Protein AF-A0A2K6KKN5-F1 (afdb_monomer_lite)

pLDDT: mean 89.28, std 4.83, range [72.44, 94.44]

InterPro domains:
  IPR012606 Small ribosomal subunit protein uS15, N-terminal [PF08069] (1-50)
  IPR012606 Small ribosomal subunit protein uS15, N-terminal [SM01386] (1-50)
  IPR023029 Small ribosomal subunit protein uS15, archaea/eukaryota [PTHR11885] (1-50)

Structure (mmCIF, N/CA/C/O backbone):
data_AF-A0A2K6KKN5-F1
#
_entry.id   AF-A0A2K6KKN5-F1
#
loop_
_atom_site.group_PDB
_atom_site.id
_atom_site.type_symbol
_atom_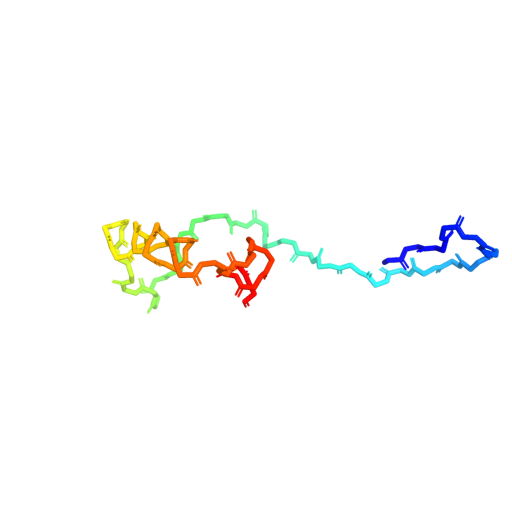site.label_atom_id
_atom_site.label_alt_id
_atom_site.label_comp_id
_atom_site.label_asym_id
_atom_site.label_entity_id
_atom_site.label_seq_id
_atom_site.pdbx_PDB_ins_code
_atom_site.Cartn_x
_atom_site.Cartn_y
_atom_site.Cartn_z
_atom_site.occupancy
_atom_site.B_iso_or_equiv
_atom_site.auth_seq_id
_atom_site.auth_comp_id
_atom_site.auth_asym_id
_atom_site.auth_atom_id
_atom_site.pdbx_PDB_model_num
ATOM 1 N N . MET A 1 1 ? 5.957 -6.331 -12.689 1.00 72.44 1 MET A N 1
ATOM 2 C CA . MET A 1 1 ? 6.856 -5.180 -12.496 1.00 72.44 1 MET A CA 1
ATOM 3 C C . MET A 1 1 ? 7.754 -5.150 -13.717 1.00 72.44 1 MET A C 1
ATOM 5 O O . MET A 1 1 ? 8.569 -6.050 -13.895 1.00 72.44 1 MET A O 1
ATOM 9 N N . GLY A 1 2 ? 7.454 -4.238 -14.641 1.00 75.38 2 GLY A N 1
ATOM 10 C CA . GLY A 1 2 ? 8.172 -4.099 -15.907 1.00 75.38 2 GLY A CA 1
ATOM 11 C C . GLY A 1 2 ? 9.481 -3.341 -15.722 1.00 75.38 2 GLY A C 1
ATOM 12 O O . GLY A 1 2 ? 9.788 -2.859 -14.632 1.00 75.38 2 GLY A O 1
ATOM 13 N N . ARG A 1 3 ? 10.272 -3.247 -16.786 1.00 76.19 3 ARG A N 1
ATOM 14 C CA . ARG A 1 3 ? 11.592 -2.629 -16.711 1.00 76.19 3 ARG A CA 1
ATOM 15 C C . ARG A 1 3 ? 11.530 -1.171 -17.163 1.00 76.19 3 ARG A C 1
ATOM 17 O O . ARG A 1 3 ? 11.279 -0.895 -18.325 1.00 76.19 3 ARG A O 1
ATOM 24 N N . MET A 1 4 ? 11.804 -0.253 -16.240 1.00 86.25 4 MET A N 1
ATOM 25 C CA . MET A 1 4 ? 11.834 1.194 -16.498 1.00 86.25 4 MET A CA 1
ATOM 26 C C . MET A 1 4 ? 12.968 1.611 -17.454 1.00 86.25 4 MET A C 1
ATOM 28 O O . MET A 1 4 ? 12.810 2.545 -18.229 1.00 86.25 4 MET A O 1
ATOM 32 N N . HIS A 1 5 ? 14.097 0.895 -17.431 1.00 89.31 5 HIS A N 1
ATOM 33 C CA . HIS A 1 5 ? 15.312 1.246 -18.185 1.00 89.31 5 HIS A CA 1
ATOM 34 C C . HIS A 1 5 ? 15.963 0.058 -18.905 1.00 89.31 5 HIS A C 1
ATOM 36 O O . HIS A 1 5 ? 17.146 0.091 -19.223 1.00 89.31 5 HIS A O 1
ATOM 42 N N . ALA A 1 6 ? 15.230 -1.033 -19.129 1.00 86.44 6 ALA A N 1
ATOM 43 C CA . ALA A 1 6 ? 15.802 -2.212 -19.774 1.00 86.44 6 ALA A CA 1
ATOM 44 C C . ALA A 1 6 ? 14.748 -2.986 -20.585 1.00 86.44 6 ALA A C 1
ATOM 46 O O . ALA A 1 6 ? 13.571 -2.935 -20.250 1.00 86.44 6 ALA A O 1
ATOM 47 N N . PRO A 1 7 ? 15.137 -3.756 -21.616 1.00 84.25 7 PRO A N 1
ATOM 48 C CA . PRO A 1 7 ? 14.205 -4.369 -22.577 1.00 84.25 7 PRO A CA 1
ATOM 49 C C . PRO A 1 7 ? 13.477 -5.629 -22.056 1.00 84.25 7 PRO A C 1
ATOM 51 O O . PRO A 1 7 ? 13.124 -6.529 -22.813 1.00 84.25 7 PRO A O 1
ATOM 54 N N . GLY A 1 8 ? 13.279 -5.750 -20.743 1.00 87.31 8 GLY A N 1
ATOM 55 C CA . GLY A 1 8 ? 12.730 -6.960 -20.125 1.00 87.31 8 GLY A CA 1
ATOM 56 C C . GLY A 1 8 ? 11.201 -7.015 -20.140 1.00 87.31 8 GLY A C 1
ATOM 57 O O . GLY A 1 8 ? 10.537 -6.023 -19.852 1.00 87.31 8 GLY A O 1
ATOM 58 N N . LYS A 1 9 ? 10.648 -8.209 -20.384 1.00 87.00 9 LYS A N 1
ATOM 59 C CA . LYS A 1 9 ? 9.201 -8.498 -20.435 1.00 87.00 9 LYS A CA 1
ATOM 60 C C . LYS A 1 9 ? 8.684 -9.096 -19.116 1.00 87.00 9 LYS A C 1
ATOM 62 O O . LYS A 1 9 ? 8.214 -10.227 -19.079 1.00 87.00 9 LYS A O 1
ATOM 67 N N . GLY A 1 10 ? 8.849 -8.376 -18.005 1.00 89.00 10 GLY A N 1
ATOM 68 C CA . GLY A 1 10 ? 8.441 -8.868 -16.681 1.00 89.00 10 GLY A CA 1
ATOM 69 C C . GLY A 1 10 ? 6.917 -8.990 -16.533 1.00 89.00 10 GLY A C 1
ATOM 70 O O . GLY A 1 10 ? 6.215 -8.000 -16.717 1.00 89.00 10 GLY A O 1
ATOM 71 N N . LEU A 1 11 ? 6.424 -10.174 -16.145 1.00 88.19 11 LEU A N 1
ATOM 72 C CA . LEU A 1 11 ? 4.986 -10.492 -16.033 1.00 88.19 11 LEU A CA 1
ATOM 73 C C . LEU A 1 11 ? 4.446 -10.516 -14.594 1.00 88.19 11 LEU A C 1
ATOM 75 O O . LEU A 1 11 ? 3.237 -10.524 -14.392 1.00 88.19 11 LEU A O 1
ATOM 79 N N . SER A 1 12 ? 5.313 -10.517 -13.579 1.00 90.38 12 SER A N 1
ATOM 80 C CA . SER A 1 12 ? 4.883 -10.666 -12.184 1.00 90.38 12 SER A CA 1
ATOM 81 C C . SER A 1 12 ? 4.088 -9.448 -11.707 1.00 90.38 12 SER A C 1
ATOM 83 O O . SER A 1 12 ? 4.662 -8.363 -11.574 1.00 90.38 12 SER A O 1
ATOM 85 N N . GLN A 1 13 ? 2.794 -9.616 -11.428 1.00 90.12 13 GLN A N 1
ATOM 86 C CA . GLN A 1 13 ? 1.924 -8.639 -10.762 1.00 90.12 13 GLN A CA 1
ATOM 87 C C . GLN A 1 13 ? 0.936 -9.360 -9.840 1.00 90.12 13 GLN A C 1
ATOM 89 O O . GLN A 1 13 ? 0.644 -10.537 -10.041 1.00 90.12 13 GLN A O 1
ATOM 94 N N . SER A 1 14 ? 0.443 -8.661 -8.817 1.00 92.00 14 SER A N 1
ATOM 95 C CA . SER A 1 14 ? -0.653 -9.168 -7.996 1.00 92.00 14 SER A CA 1
ATOM 96 C C . SER A 1 14 ? -1.945 -9.219 -8.817 1.00 92.00 14 SER A C 1
ATOM 98 O O . SER A 1 14 ? -2.215 -8.336 -9.632 1.00 92.00 14 SER A O 1
ATOM 100 N N . ALA A 1 15 ? -2.748 -10.257 -8.590 1.00 93.56 15 ALA A N 1
ATOM 101 C CA . ALA A 1 15 ? -4.082 -10.390 -9.160 1.00 93.56 15 ALA A CA 1
ATOM 102 C C . ALA A 1 15 ? -5.116 -10.239 -8.042 1.00 93.56 15 ALA A C 1
ATOM 104 O O . ALA A 1 15 ? -5.024 -10.897 -7.006 1.00 93.56 15 ALA A O 1
ATOM 105 N N . LEU A 1 16 ? -6.094 -9.359 -8.244 1.00 92.25 16 LEU A N 1
ATOM 106 C CA . LEU A 1 16 ? -7.184 -9.182 -7.290 1.00 92.25 16 LEU A CA 1
ATOM 107 C C . LEU A 1 16 ? -8.207 -10.322 -7.438 1.00 92.25 16 LEU A C 1
ATOM 109 O O . LEU A 1 16 ? -8.445 -10.773 -8.562 1.00 92.25 16 LEU A O 1
ATOM 113 N N . PRO A 1 17 ? -8.859 -10.763 -6.345 1.00 94.12 17 PRO A N 1
ATOM 114 C CA . PRO A 1 17 ? -9.960 -11.714 -6.433 1.00 94.12 17 PRO A CA 1
ATOM 115 C C . PRO A 1 17 ? -11.103 -11.178 -7.300 1.00 94.12 17 PRO A C 1
ATOM 117 O O . PRO A 1 17 ? -11.398 -9.981 -7.287 1.00 94.12 17 PRO A O 1
ATOM 120 N N . TYR A 1 18 ? -11.801 -12.079 -7.994 1.00 94.25 18 TYR A N 1
ATOM 121 C CA . TYR A 1 18 ? -12.978 -11.724 -8.793 1.00 94.25 18 TYR A CA 1
ATOM 122 C C . TYR A 1 18 ? -14.085 -11.078 -7.940 1.00 94.25 18 TYR A C 1
ATOM 124 O O . TYR A 1 18 ? -14.685 -10.076 -8.325 1.00 94.25 18 TYR A O 1
ATOM 132 N N . ARG A 1 19 ? -14.327 -11.626 -6.743 1.00 93.56 19 ARG A N 1
ATOM 133 C CA . ARG A 1 19 ? -15.330 -11.135 -5.792 1.00 93.56 19 ARG A CA 1
ATOM 134 C C . ARG A 1 19 ? -14.663 -10.289 -4.705 1.00 93.56 19 ARG A C 1
ATOM 136 O O . ARG A 1 19 ? -13.753 -10.762 -4.035 1.00 93.56 19 ARG A O 1
ATOM 143 N N . ARG A 1 20 ? -15.161 -9.065 -4.494 1.00 90.94 20 ARG A N 1
ATOM 144 C CA . ARG A 1 20 ? -14.631 -8.098 -3.504 1.00 90.94 20 ARG A CA 1
ATOM 145 C C . ARG A 1 20 ? -15.382 -8.058 -2.168 1.00 90.94 20 ARG A C 1
ATOM 147 O O . ARG A 1 20 ? -15.124 -7.180 -1.353 1.00 90.94 20 ARG A O 1
ATOM 154 N N . SER A 1 21 ? -16.334 -8.961 -1.942 1.00 90.94 21 SER A N 1
ATOM 155 C CA . SER A 1 21 ? -17.011 -9.038 -0.644 1.00 90.94 21 SER A CA 1
ATOM 156 C C . SER A 1 21 ? -16.113 -9.690 0.402 1.00 90.94 21 SER A C 1
ATOM 158 O O . SER A 1 21 ? -15.313 -10.566 0.075 1.00 90.94 21 SER A O 1
ATOM 160 N N . VAL A 1 22 ? -16.330 -9.327 1.662 1.00 88.94 22 VAL A N 1
ATOM 161 C CA . VAL A 1 22 ? -15.632 -9.916 2.806 1.00 88.94 22 VAL A CA 1
ATOM 162 C C . VAL A 1 22 ? -15.864 -11.436 2.846 1.00 88.94 22 VAL A C 1
ATOM 164 O O . VAL A 1 22 ? -17.009 -11.877 2.698 1.00 88.94 22 VAL A O 1
ATOM 167 N N . PRO A 1 23 ? -14.812 -12.255 3.003 1.00 91.56 23 PRO A N 1
ATOM 168 C CA . PRO A 1 23 ? -14.973 -13.691 3.173 1.00 91.56 23 PRO A CA 1
ATOM 169 C C . PRO A 1 23 ? -15.528 -14.024 4.564 1.00 91.56 23 PRO A C 1
ATOM 171 O O . PRO A 1 23 ? -15.196 -13.368 5.546 1.00 91.56 23 PRO A O 1
ATOM 174 N N . THR A 1 24 ? -16.333 -15.082 4.671 1.00 89.75 24 THR A N 1
ATOM 175 C CA . THR A 1 24 ? -17.090 -15.428 5.892 1.00 89.75 24 THR A CA 1
ATOM 176 C C . THR A 1 24 ? -16.215 -15.725 7.116 1.00 89.75 24 THR A C 1
ATOM 178 O O . THR A 1 24 ? -16.659 -15.564 8.248 1.00 89.75 24 THR A O 1
ATOM 181 N N . TRP A 1 25 ? -14.968 -16.149 6.914 1.00 92.19 25 TRP A N 1
ATOM 182 C CA . TRP A 1 25 ? -14.022 -16.406 8.005 1.00 92.19 25 TRP A CA 1
ATOM 183 C C . TRP A 1 25 ? -13.373 -15.135 8.572 1.00 92.19 25 TRP A C 1
ATOM 185 O O . TRP A 1 25 ? -12.773 -15.192 9.645 1.00 92.19 25 TRP A O 1
ATOM 195 N N . LEU A 1 26 ? -13.478 -13.992 7.884 1.00 89.25 26 LEU A N 1
ATOM 196 C CA . LEU A 1 26 ? -12.900 -12.735 8.344 1.00 89.25 26 LEU A CA 1
ATOM 197 C C . LEU A 1 26 ? -13.879 -12.014 9.275 1.00 89.25 26 LEU A C 1
ATOM 199 O O . LEU A 1 26 ? -14.943 -11.575 8.853 1.00 89.25 26 LEU A O 1
ATOM 203 N N . LYS A 1 27 ? -13.492 -11.873 10.546 1.00 88.12 27 LYS A N 1
ATOM 204 C CA . LYS A 1 27 ? -14.297 -11.218 11.594 1.00 88.12 27 LYS A CA 1
ATOM 205 C C . LYS A 1 27 ? -13.955 -9.738 11.805 1.00 88.12 27 LYS A C 1
ATOM 207 O O . LYS A 1 27 ? -14.461 -9.138 12.745 1.00 88.12 27 LYS A O 1
ATOM 212 N N . LEU A 1 28 ? -13.074 -9.171 10.977 1.00 88.06 28 LEU A N 1
ATOM 213 C CA . LEU A 1 28 ? -12.686 -7.764 11.081 1.00 88.06 28 LEU A CA 1
ATOM 214 C C . LEU A 1 28 ? -13.869 -6.863 10.743 1.00 88.06 28 LEU A C 1
ATOM 216 O O . LEU A 1 28 ? -14.520 -7.039 9.710 1.00 88.06 28 LEU A O 1
ATOM 220 N N . THR A 1 29 ? -14.110 -5.880 11.601 1.00 88.62 29 THR A N 1
ATOM 221 C CA . THR A 1 29 ? -15.110 -4.845 11.360 1.00 88.62 29 THR A CA 1
ATOM 222 C C . THR A 1 29 ? -14.475 -3.631 10.688 1.00 88.62 29 THR A C 1
ATOM 224 O O . THR A 1 29 ? -13.257 -3.449 10.685 1.00 88.62 29 THR A O 1
ATOM 227 N N . SER A 1 30 ? -15.303 -2.762 10.107 1.00 86.62 30 SER A N 1
ATOM 228 C CA . SER A 1 30 ? -14.824 -1.514 9.506 1.00 86.62 30 SER A CA 1
ATOM 229 C C . SER A 1 30 ? -14.131 -0.593 10.507 1.00 86.62 30 SER A C 1
ATOM 231 O O . SER A 1 30 ? -13.267 0.185 10.110 1.00 86.62 30 SER A O 1
ATOM 233 N N . ASP A 1 31 ? -14.507 -0.652 11.785 1.00 88.88 31 ASP A N 1
ATOM 234 C CA . ASP A 1 31 ? -13.910 0.182 12.827 1.00 88.88 31 ASP A CA 1
ATOM 235 C C . ASP A 1 31 ? -12.499 -0.279 13.191 1.00 88.88 31 ASP A C 1
ATOM 237 O O . ASP A 1 31 ? -11.619 0.566 13.348 1.00 88.88 31 ASP A O 1
ATOM 241 N N . ASP A 1 32 ? -12.243 -1.589 13.179 1.00 86.25 32 ASP A N 1
ATOM 242 C CA . ASP A 1 32 ? -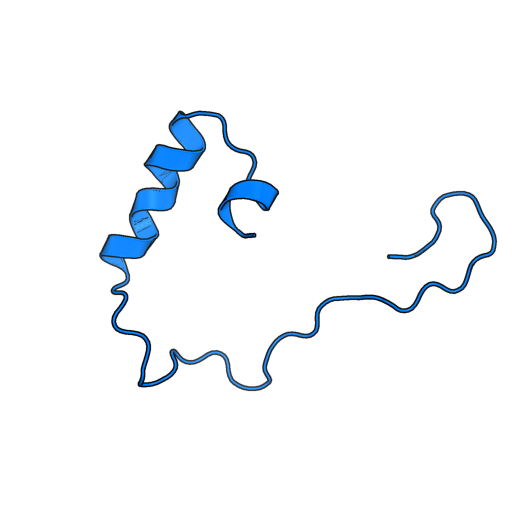10.896 -2.139 13.376 1.00 86.25 32 ASP A CA 1
ATOM 243 C C . ASP A 1 32 ? -9.939 -1.686 12.261 1.00 86.25 32 ASP A C 1
ATOM 245 O O . ASP A 1 32 ? -8.775 -1.371 12.505 1.00 86.25 32 ASP A O 1
ATOM 249 N N . VAL A 1 33 ? -10.438 -1.579 11.024 1.00 87.75 33 VAL A N 1
ATOM 250 C CA . VAL A 1 33 ? -9.648 -1.119 9.868 1.00 87.75 33 VAL A CA 1
ATOM 251 C C . VAL A 1 33 ? -9.282 0.365 9.977 1.00 87.75 33 VAL A C 1
ATOM 253 O O . VAL A 1 33 ? -8.250 0.786 9.450 1.00 87.75 33 VAL A O 1
ATOM 256 N N . LYS A 1 34 ? -10.066 1.183 10.695 1.00 90.31 34 LYS A N 1
ATOM 257 C CA . LYS A 1 34 ? -9.754 2.613 10.851 1.00 90.31 34 LYS A CA 1
ATOM 258 C C . LYS A 1 34 ? -8.416 2.831 11.554 1.00 90.31 34 LYS A C 1
ATOM 260 O O . LYS A 1 34 ? -7.785 3.844 11.292 1.00 90.31 34 LYS A O 1
ATOM 265 N N . GLU A 1 35 ? -7.913 1.881 12.342 1.00 88.19 35 GLU A N 1
ATOM 266 C CA . GLU A 1 35 ? -6.609 1.946 13.025 1.00 88.19 35 GLU A CA 1
ATOM 267 C C . GLU A 1 35 ? -5.401 2.232 12.100 1.00 88.19 35 GLU A C 1
ATOM 269 O O . GLU A 1 35 ? -4.339 2.638 12.582 1.00 88.19 35 GLU A O 1
ATOM 274 N N . ILE A 1 36 ? -5.565 2.138 10.771 1.00 93.25 36 ILE A N 1
ATOM 275 C CA . ILE A 1 36 ? -4.614 2.610 9.748 1.00 93.25 36 ILE A CA 1
ATOM 276 C C . ILE A 1 36 ? -4.08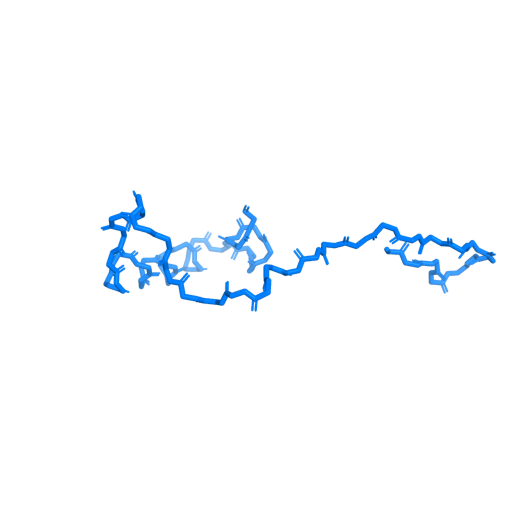1 4.024 10.040 1.00 93.25 36 ILE A C 1
ATOM 278 O O . ILE A 1 36 ? -2.889 4.272 9.849 1.00 93.25 36 ILE A O 1
ATOM 282 N N . TYR A 1 37 ? -4.900 4.951 10.561 1.00 91.94 37 TYR A N 1
ATOM 283 C CA . TYR A 1 37 ? -4.419 6.306 10.875 1.00 91.94 37 TYR A CA 1
ATOM 284 C C . TYR A 1 37 ? -3.350 6.308 11.974 1.00 91.94 37 TYR A C 1
ATOM 286 O O . TYR A 1 37 ? -2.490 7.188 11.983 1.00 91.94 37 TYR A O 1
ATOM 294 N N . LYS A 1 38 ? -3.368 5.346 12.908 1.00 92.81 38 LYS A N 1
ATOM 295 C CA . LYS A 1 38 ? -2.335 5.243 13.948 1.00 92.81 38 LYS A CA 1
ATOM 296 C C . LYS A 1 38 ? -1.014 4.789 13.344 1.00 92.81 38 LYS A C 1
ATOM 298 O O . LYS A 1 38 ? 0.029 5.321 13.711 1.00 92.81 38 LYS A O 1
ATOM 303 N N . LEU A 1 39 ? -1.060 3.846 12.404 1.00 90.75 39 LEU A N 1
ATOM 304 C CA . LEU A 1 39 ? 0.120 3.375 11.678 1.00 90.75 39 LEU A CA 1
ATOM 305 C C . LEU A 1 39 ? 0.695 4.475 10.778 1.00 90.75 39 LEU A C 1
ATOM 307 O O . LEU A 1 39 ? 1.901 4.710 10.796 1.00 90.75 39 LEU A O 1
ATOM 311 N N . ALA A 1 40 ? -0.167 5.227 10.093 1.00 92.94 40 ALA A N 1
ATOM 312 C CA . ALA A 1 40 ? 0.246 6.382 9.303 1.00 92.94 40 ALA A CA 1
ATOM 313 C C . ALA A 1 40 ? 0.890 7.477 10.174 1.00 92.94 40 ALA A C 1
ATOM 315 O O . ALA A 1 40 ? 1.949 7.995 9.831 1.00 92.94 40 ALA A O 1
ATOM 316 N N . LYS A 1 41 ? 0.317 7.783 11.350 1.00 93.50 41 LYS A N 1
ATOM 317 C CA . LYS A 1 41 ? 0.899 8.740 12.315 1.00 93.50 41 LYS A CA 1
ATOM 318 C C . LYS A 1 41 ? 2.254 8.295 12.873 1.00 93.50 41 LYS A C 1
ATOM 320 O O . LYS A 1 41 ? 3.054 9.146 13.241 1.00 93.50 41 LYS A O 1
ATOM 325 N N . LYS A 1 42 ? 2.523 6.986 12.924 1.00 93.81 42 LYS A N 1
ATOM 326 C CA . LYS A 1 42 ? 3.841 6.433 13.284 1.00 93.81 42 LYS A CA 1
ATOM 327 C C . LYS A 1 42 ? 4.885 6.582 12.166 1.00 93.81 42 LYS A C 1
ATOM 329 O O . LYS A 1 42 ? 6.040 6.243 12.391 1.00 93.81 42 LYS A O 1
ATOM 334 N N . GLY A 1 43 ? 4.500 7.080 10.989 1.00 93.50 43 GLY A N 1
ATOM 335 C CA . GLY A 1 43 ? 5.400 7.307 9.856 1.00 93.50 43 GLY A CA 1
ATOM 336 C C . GLY A 1 43 ? 5.564 6.105 8.925 1.00 93.50 43 GLY A C 1
ATOM 337 O O . GLY A 1 43 ? 6.452 6.120 8.076 1.00 93.50 43 GLY A O 1
ATOM 338 N N . LEU A 1 44 ? 4.730 5.066 9.058 1.00 94.44 44 LEU A N 1
ATOM 339 C CA . LEU A 1 44 ? 4.727 3.942 8.119 1.00 94.44 44 LEU A CA 1
ATOM 340 C C . LEU A 1 44 ? 4.205 4.394 6.752 1.00 94.44 44 LEU A C 1
ATOM 342 O O . LEU A 1 44 ? 3.236 5.150 6.655 1.00 94.44 44 LEU A O 1
ATOM 346 N N . THR A 1 45 ? 4.834 3.900 5.687 1.00 94.00 45 THR A N 1
ATOM 347 C CA . THR A 1 45 ? 4.398 4.203 4.319 1.00 94.00 45 THR A CA 1
ATOM 348 C C . THR A 1 45 ? 3.154 3.386 3.947 1.00 94.00 45 THR A C 1
ATOM 350 O O . THR A 1 45 ? 2.987 2.268 4.438 1.00 94.00 45 THR A O 1
ATOM 353 N N . PRO A 1 46 ? 2.272 3.881 3.057 1.00 92.75 46 PRO A N 1
ATOM 354 C CA . PRO A 1 46 ? 1.054 3.158 2.683 1.00 92.75 46 PRO A CA 1
ATOM 355 C C . PRO A 1 46 ? 1.302 1.745 2.142 1.00 92.75 46 PRO A C 1
ATOM 357 O O . PRO A 1 46 ? 0.510 0.846 2.410 1.00 92.75 46 PRO A O 1
ATOM 360 N N . SER A 1 47 ? 2.413 1.529 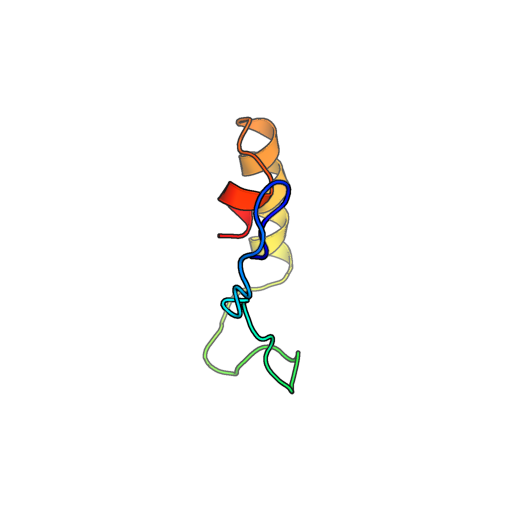1.431 1.00 92.12 47 SER A N 1
ATOM 361 C CA . SER A 1 47 ? 2.804 0.198 0.960 1.00 92.12 47 SER A CA 1
ATOM 362 C C . SER A 1 47 ? 3.119 -0.753 2.111 1.00 92.12 47 SER A C 1
ATOM 364 O O . SER A 1 47 ? 2.766 -1.915 2.023 1.00 92.12 47 SER A O 1
ATOM 366 N N . GLN A 1 48 ? 3.719 -0.273 3.202 1.00 91.81 48 GLN A N 1
ATOM 367 C CA . GLN A 1 48 ? 3.996 -1.083 4.393 1.00 91.81 48 GLN A CA 1
ATOM 368 C C . GLN A 1 48 ? 2.742 -1.359 5.228 1.00 91.81 48 GLN A C 1
ATOM 370 O O . GLN A 1 48 ? 2.681 -2.380 5.897 1.00 91.81 48 GLN A O 1
ATOM 375 N N . ILE A 1 49 ? 1.761 -0.451 5.211 1.00 93.12 49 ILE A N 1
ATOM 376 C CA . ILE A 1 49 ? 0.494 -0.625 5.939 1.00 93.12 49 ILE A CA 1
ATOM 377 C C . ILE A 1 49 ? -0.439 -1.600 5.207 1.00 93.12 49 ILE A C 1
ATOM 379 O O . ILE A 1 49 ? -1.181 -2.335 5.849 1.00 93.12 49 ILE A O 1
ATOM 383 N N . GLY A 1 50 ? -0.437 -1.559 3.873 1.00 86.75 50 GLY A N 1
ATOM 384 C CA . GLY A 1 50 ? -1.276 -2.408 3.024 1.00 86.75 50 GLY A CA 1
ATOM 385 C C . GLY A 1 50 ? -0.619 -3.710 2.555 1.00 86.75 50 GLY A C 1
ATOM 386 O O . GLY A 1 50 ? -1.263 -4.448 1.809 1.00 86.75 50 GLY A O 1
ATOM 387 N N . CYS A 1 51 ? 0.640 -3.953 2.932 1.00 77.50 51 CYS A N 1
ATOM 388 C CA . CYS A 1 51 ? 1.310 -5.246 2.777 1.00 77.50 51 CYS A CA 1
ATOM 389 C C . CYS A 1 51 ? 0.803 -6.230 3.832 1.00 77.50 51 CYS A C 1
ATOM 391 O O . CYS A 1 51 ? 0.586 -7.400 3.447 1.00 77.50 51 CYS A O 1
#

Foldseek 3Di:
DDDPPDPDDDDDDDDDDPDPDDDPPDPDDPVNVVCVVVVVVVVDDPVRSVD

Secondary structure (DSSP, 8-state):
---SSS-----------S--SPPTT----HHHHHTHHHHHHTT--HHHH--

Organism: Rhinopithecus bieti (NCBI:txid61621)

Radius of gyration: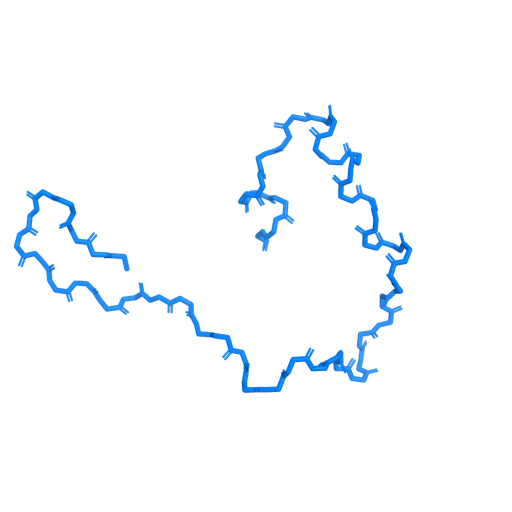 16.5 Å; chains: 1; bounding box: 33×25×36 Å

Sequence (51 aa):
MGRMHAPGKGLSQSALPYRRSVPTWLKLTSDDVKEIYKLAKKGLTPSQIGC

=== Feature glossary ===
Legend for the data blocks above and below:

— What the protein is —

The amino-acid sequence is the protein's primary structure: the linear order of residues from the N-terminus to the C-terminus, written in one-letter code. Everything else here — the 3D coordinates, the secondary structure, the domain annotations — is ultimately a consequence of this string.

Functional annotations link the protein to curated databases. InterPro entries identify conserved domains and families by matching the sequence against member-database signatures (Pfam, PROSITE, CDD, …). Gene Ontology (GO) terms describe molecular function, biological process, and cellular component in a controlled vocabulary. CATH places the structure in a hierarchical fold classification (Class/Architecture/Topology/Homologous-superfamily). The organism is the source species.

— Where its atoms are —

Atomic coordinates in PDBx/mmCIF format — the same representation the Protein Data Bank distributes. Each line of the _atom_site loop places one backbone atom in Cartesian space (units: ångströms, origin: arbitrary).

The six renders are orthographic views along the three Cartesian axes in both directions. Representation (cartoon, sticks, or surface) and color scheme (sequence-rainbow or by-chain) vary across proteins so the training set covers all the common visualization conventions.

— Local backbone conformation —

Eight-state secondary structure (DSSP): H is the canonical α-helix, G the tighter 3₁₀-helix, I the wider π-h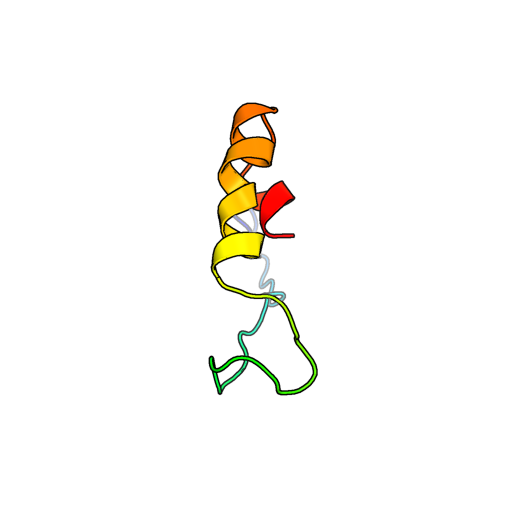elix; E/B are β-structure, T and S are turns and bends, and '-' is everything else. DSSP derives these from the pattern of main-chain N–H···O=C hydrogen bonds, not from the sequence.

Three-state secondary structure (P-SEA) collapses the eight DSSP classes into helix (a), strand (b), and coil (c). P-SEA assigns these from Cα geometry alone — distances and angles — without requiring backbone oxygens, so it works on any Cα trace.

φ (phi) and ψ (psi) are the two rotatable backbone dihedrals per residue: φ is the C(i-1)–N–Cα–C torsion, ψ is the N–Cα–C–N(i+1) torsion, both in degrees on (−180°, 180°]. α-helical residues cluster near (−60°, −45°); β-strand residues near (−120°, +130°). A Ramachandran plot is simply a scatter of (φ, ψ) for every residue.

— Global shape and packing —

The geometric summary reports three shape descriptors. Rg (radius of gyration) measures how spread out the Cα atoms are about their centre of mass; compact globular proteins have small Rg, elongated or unfolded ones large. Cα contacts (<8 Å, |i−j|>4) count long-range residue pairs in spatial proximity — high for tightly packed folds, near zero for rods or random coil. The bounding-box extents give the protein's footprint along x, y, z in Å.

SASA measures how much of the protein is reachable by solvent. It is computed by rolling a water-sized probe over the atomic surface and summing the exposed area (Å²). Per-residue SASA distinguishes core (buried, low SASA) from surface (exposed, high SASA) residues; total SASA is a whole-molecule size measure.

Plot images: a contact map (which residues are close in 3D, as an N×N binary image), a Ramachandran scatter (backbone torsion angles, revealing secondary-structure composition at a glance), and — for AlphaFold structures — a PAE heatmap (pairwise prediction confidence).

— Structural neighborhood —

A 3Di character summarizes, for each residue, the relative orientation of the Cα frame of its nearest spatial neighbor. Because it encodes fold topology rather than chemistry, 3Di alignments detect remote structural similarity that sequence alignment misses.

The Foldseek neighbor list gives the closest experimentally determined structures in the PDB, ranked by structural alignment. TM-score near 1 means near-identical fold; near 0.3 means only rough topology match. This is how one finds what a novel AlphaFold prediction most resembles in the solved-structure universe.

— Confidence and disorder —

For AlphaFold models, the B-factor field carries pLDDT — the model's own estimate of local accuracy on a 0–100 scale. Regions with pLDDT<50 should be treated as essentially unmodeled; they often correspond to intrinsically disordered segments.

Crystallographic B-factors measure how much each atom's electron density is smeared out, in Å². They rise in mobile loops and surface residues and fall in the buried interior. In AlphaFold models this column is repurposed to hold pLDDT instead.

Predicted Aligned Error (PAE) is an AlphaFold confidence matrix: entry (i, j) is the expected error in the position of residue j, in ångströms, when the prediction is superimposed on the true structure at residue i. Low PAE within a block of residues means that block is internally rigid and well-predicted; high PAE between two blocks means their relative placement is uncertain even if each block individually is confident.